Protein AF-A0A816A6S7-F1 (afdb_monomer_lite)

Organism: NCBI:txid392030

Structure (mmCIF, N/CA/C/O backbone):
data_AF-A0A816A6S7-F1
#
_entry.id   AF-A0A816A6S7-F1
#
loop_
_atom_site.group_PDB
_atom_site.id
_atom_site.type_symbol
_atom_site.label_atom_id
_atom_site.label_alt_id
_atom_site.label_comp_id
_atom_site.label_asym_id
_atom_site.label_entity_id
_atom_site.label_seq_id
_atom_site.pdbx_PDB_ins_code
_atom_site.Cartn_x
_atom_site.Cartn_y
_atom_site.Cartn_z
_atom_site.occupancy
_atom_site.B_iso_or_equiv
_atom_site.auth_seq_id
_atom_site.auth_comp_id
_atom_site.auth_asym_id
_atom_site.auth_atom_id
_atom_site.pdbx_PDB_model_num
ATOM 1 N N . MET A 1 1 ? -48.788 -23.441 -37.020 1.00 53.62 1 MET A N 1
ATOM 2 C CA . MET A 1 1 ? -48.328 -23.447 -35.613 1.00 53.62 1 MET A CA 1
ATOM 3 C C . MET A 1 1 ? -46.823 -23.227 -35.461 1.00 53.62 1 MET A C 1
ATOM 5 O O . MET A 1 1 ? -46.411 -22.909 -34.358 1.00 53.62 1 MET A O 1
ATOM 9 N N . SER A 1 2 ? -46.007 -23.372 -36.516 1.00 58.94 2 SER A N 1
ATOM 10 C CA . SER A 1 2 ? -44.547 -23.164 -36.444 1.00 58.94 2 SER A CA 1
ATOM 11 C C . SER A 1 2 ? -44.086 -21.755 -36.850 1.00 58.94 2 SER A C 1
ATOM 13 O O . SER A 1 2 ? -43.034 -21.327 -36.391 1.00 58.94 2 SER A O 1
ATOM 15 N N . ASP A 1 3 ? -44.869 -21.026 -37.655 1.00 56.06 3 ASP A N 1
ATOM 16 C CA . ASP A 1 3 ? -44.466 -19.708 -38.177 1.00 56.06 3 ASP A CA 1
ATOM 17 C C . ASP A 1 3 ? -44.838 -18.535 -37.248 1.00 56.06 3 ASP A C 1
ATOM 19 O O . ASP A 1 3 ? -44.045 -17.613 -37.097 1.00 56.06 3 ASP A O 1
ATOM 23 N N . GLU A 1 4 ? -45.981 -18.593 -36.549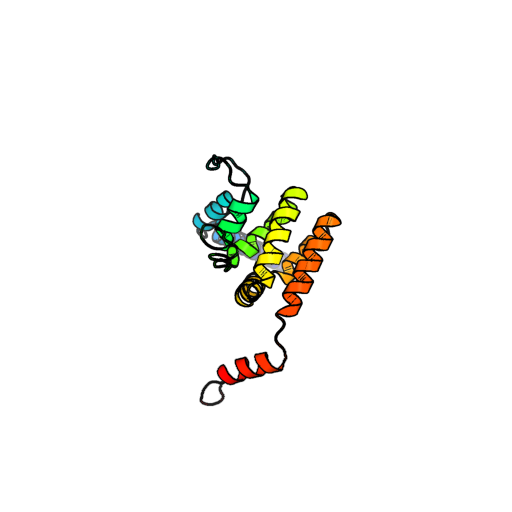 1.00 54.81 4 GLU A N 1
ATOM 24 C CA . GLU A 1 4 ? -46.378 -17.563 -35.561 1.00 54.81 4 GLU A CA 1
ATOM 25 C C . GLU A 1 4 ? -45.442 -17.530 -34.345 1.00 54.81 4 GLU A C 1
ATOM 27 O O . GLU A 1 4 ? -45.058 -16.460 -33.891 1.00 54.81 4 GLU A O 1
ATOM 32 N N . VAL A 1 5 ? -44.994 -18.699 -33.869 1.00 56.50 5 VAL A N 1
ATOM 33 C CA . VAL A 1 5 ? -44.051 -18.794 -32.739 1.00 56.50 5 VAL A CA 1
ATOM 34 C C . VAL A 1 5 ? -42.680 -18.224 -33.113 1.00 56.50 5 VAL A C 1
ATOM 36 O O . VAL A 1 5 ? -41.998 -17.656 -32.269 1.00 56.50 5 VAL A O 1
ATOM 39 N N . LYS A 1 6 ? -42.271 -18.349 -34.381 1.00 57.59 6 LYS A N 1
ATOM 40 C CA . LYS A 1 6 ? -40.993 -17.810 -34.856 1.00 57.59 6 LYS A CA 1
ATOM 41 C C . LYS A 1 6 ? -41.039 -16.286 -35.000 1.00 57.59 6 LYS A C 1
ATOM 43 O O . LYS A 1 6 ? -40.081 -15.624 -34.623 1.00 57.59 6 LYS A O 1
ATOM 48 N N . ALA A 1 7 ? -42.168 -15.744 -35.461 1.00 60.25 7 ALA A N 1
ATOM 49 C CA . ALA A 1 7 ? -42.384 -14.302 -35.548 1.00 60.25 7 ALA A CA 1
ATOM 50 C C . ALA A 1 7 ? -42.422 -13.623 -34.164 1.00 60.25 7 ALA A C 1
ATOM 52 O O . ALA A 1 7 ? -41.840 -12.553 -34.002 1.00 60.25 7 ALA A O 1
ATOM 53 N N . ASP A 1 8 ? -43.035 -14.262 -33.158 1.00 56.34 8 ASP A N 1
ATOM 54 C CA . ASP A 1 8 ? -43.042 -13.752 -31.777 1.00 56.34 8 ASP A CA 1
ATOM 55 C C . ASP A 1 8 ? -41.642 -13.768 -31.138 1.00 56.34 8 ASP A C 1
ATOM 57 O O . ASP A 1 8 ? -41.274 -12.834 -30.424 1.00 56.34 8 ASP A O 1
ATOM 61 N N . VAL A 1 9 ? -40.831 -14.798 -31.409 1.00 59.16 9 VAL A N 1
ATOM 62 C CA . VAL A 1 9 ? -39.454 -14.897 -30.888 1.00 59.16 9 VAL A CA 1
ATOM 63 C C . VAL A 1 9 ? -38.524 -13.877 -31.549 1.00 59.16 9 VAL A C 1
ATOM 65 O O . VAL A 1 9 ? -37.727 -13.248 -30.851 1.00 59.16 9 VAL A O 1
ATOM 68 N N . ASP A 1 10 ? -38.641 -13.666 -32.861 1.00 61.22 10 ASP A N 1
ATOM 69 C CA . ASP A 1 10 ? -37.845 -12.657 -33.572 1.00 61.22 10 ASP A CA 1
ATOM 70 C C . ASP A 1 10 ? -38.228 -11.238 -33.107 1.00 61.22 10 ASP A C 1
ATOM 72 O O . ASP A 1 10 ? -37.351 -10.441 -32.780 1.00 61.22 10 ASP A O 1
ATOM 76 N N . SER A 1 11 ? -39.526 -10.954 -32.921 1.00 64.25 11 SER A N 1
ATOM 77 C CA . SER A 1 11 ? -39.992 -9.664 -32.388 1.00 64.25 11 SER A CA 1
ATOM 78 C C . SER A 1 11 ? -39.514 -9.396 -30.956 1.00 64.25 11 SER A C 1
ATOM 80 O O . SER A 1 11 ? -39.189 -8.257 -30.621 1.00 64.25 11 SER A O 1
ATOM 82 N N . GLN A 1 12 ? -39.463 -10.417 -30.093 1.00 60.25 12 GLN A N 1
ATOM 83 C CA . GLN A 1 12 ? -38.928 -10.270 -28.734 1.00 60.25 12 GLN A CA 1
ATOM 84 C C . GLN A 1 12 ? -37.411 -10.063 -28.729 1.00 60.25 12 GLN A C 1
ATOM 86 O O . GLN A 1 12 ? -36.903 -9.290 -27.917 1.00 60.25 12 GLN A O 1
ATOM 91 N N . SER A 1 13 ? -36.694 -10.718 -29.641 1.00 57.31 13 SER A N 1
ATOM 92 C CA . SER A 1 13 ? -35.241 -10.579 -29.785 1.00 57.31 13 SER A CA 1
ATOM 93 C C . SER A 1 13 ? -34.859 -9.176 -30.264 1.00 57.31 13 SER A C 1
ATOM 95 O O . SER A 1 13 ? -33.919 -8.578 -29.740 1.00 57.31 13 SER A O 1
ATOM 97 N N . ASP A 1 14 ? -35.639 -8.611 -31.188 1.00 66.00 14 ASP A N 1
ATOM 98 C CA . ASP A 1 14 ? -35.461 -7.242 -31.672 1.00 66.00 14 ASP A CA 1
ATOM 99 C C . ASP A 1 14 ? -35.757 -6.198 -30.583 1.00 66.00 14 ASP A C 1
ATOM 101 O O . ASP A 1 14 ? -35.027 -5.214 -30.453 1.00 66.00 14 ASP A O 1
ATOM 105 N N . GLU A 1 15 ? -36.778 -6.419 -29.746 1.00 65.56 15 GLU A N 1
ATOM 106 C CA . GLU A 1 15 ? -37.055 -5.548 -28.596 1.00 65.56 15 GLU A CA 1
ATOM 107 C C . GLU A 1 15 ? -35.963 -5.607 -27.518 1.00 65.56 15 GLU A C 1
ATOM 109 O O . GLU A 1 15 ? -35.667 -4.585 -26.892 1.00 65.56 15 GLU A O 1
ATOM 114 N N . ILE A 1 16 ? -35.375 -6.782 -27.275 1.00 55.78 16 ILE A N 1
ATOM 115 C CA . ILE A 1 16 ? -34.275 -6.952 -26.314 1.00 55.78 16 ILE A CA 1
ATOM 116 C C . ILE A 1 16 ? -33.020 -6.245 -26.834 1.00 55.78 16 ILE A C 1
ATOM 118 O O . ILE A 1 16 ? -32.467 -5.411 -26.120 1.00 55.78 16 ILE A O 1
ATOM 122 N N . ASN A 1 17 ? -32.654 -6.461 -28.100 1.00 57.59 17 ASN A N 1
ATOM 123 C CA . ASN A 1 17 ? -31.507 -5.792 -28.719 1.00 57.59 17 ASN A CA 1
ATOM 124 C C . ASN A 1 17 ? -31.659 -4.262 -28.713 1.00 57.59 17 ASN A C 1
ATOM 126 O O . ASN A 1 17 ? -30.715 -3.549 -28.382 1.00 57.59 17 ASN A O 1
ATOM 130 N N . GLN A 1 18 ? -32.858 -3.738 -28.990 1.00 66.06 18 GLN A N 1
ATOM 131 C CA . GLN A 1 18 ? -33.110 -2.292 -28.926 1.00 66.06 18 GLN A CA 1
ATOM 132 C C . GLN A 1 18 ? -33.038 -1.730 -27.498 1.00 66.06 18 GLN A C 1
ATOM 134 O O . GLN A 1 18 ? -32.639 -0.578 -27.304 1.00 66.06 18 GLN A O 1
ATOM 139 N N . ARG A 1 19 ? -33.428 -2.507 -26.477 1.00 57.25 19 ARG A N 1
ATOM 140 C CA . ARG A 1 19 ? -33.264 -2.112 -25.067 1.00 57.25 19 ARG A CA 1
ATOM 141 C C . ARG A 1 19 ? -31.795 -2.128 -24.653 1.00 57.25 19 ARG A C 1
ATOM 143 O O . ARG A 1 19 ? -31.381 -1.206 -23.952 1.00 57.25 19 ARG A O 1
ATOM 150 N N . ASP A 1 20 ? -31.019 -3.102 -25.111 1.00 56.44 20 ASP A N 1
ATOM 151 C CA . ASP A 1 20 ? -29.591 -3.212 -24.806 1.00 56.44 20 ASP A CA 1
ATOM 152 C C . ASP A 1 20 ? -28.782 -2.093 -25.475 1.00 56.44 20 ASP A C 1
ATOM 154 O O . ASP A 1 20 ? -28.008 -1.413 -24.802 1.00 56.44 20 ASP A O 1
ATOM 158 N N . GLU A 1 21 ? -29.051 -1.783 -26.746 1.00 65.19 21 GLU A N 1
ATOM 159 C CA . GLU A 1 21 ? -28.423 -0.649 -27.442 1.00 65.19 21 GLU A CA 1
ATOM 160 C C . GLU A 1 21 ? -28.746 0.691 -26.770 1.00 65.19 21 GLU A C 1
ATOM 162 O O . GLU A 1 21 ? -27.872 1.541 -26.592 1.00 65.19 21 GLU A O 1
ATOM 167 N N . LYS A 1 22 ? -29.995 0.877 -26.328 1.00 62.81 22 LYS A N 1
ATOM 168 C CA . LYS A 1 22 ? -30.408 2.091 -25.614 1.00 62.81 22 LYS A CA 1
ATOM 169 C C . LYS A 1 22 ? -29.774 2.193 -24.222 1.00 62.81 22 LYS A C 1
ATOM 171 O O . LYS A 1 22 ? -29.509 3.299 -23.754 1.00 62.81 22 LYS A O 1
ATOM 176 N N . SER A 1 23 ? -29.522 1.061 -23.566 1.00 48.03 23 SER A N 1
ATOM 177 C CA . SER A 1 23 ? -28.834 0.985 -22.270 1.00 48.03 23 SER A CA 1
ATOM 178 C C . SER A 1 23 ? -27.347 1.321 -22.413 1.00 48.03 23 SER A C 1
ATOM 180 O O . SER A 1 23 ? -26.827 2.135 -21.653 1.00 48.03 23 SER A O 1
ATOM 182 N N . GLU A 1 24 ? -26.691 0.783 -23.442 1.00 49.06 24 GLU A N 1
ATOM 183 C CA . GLU A 1 24 ? -25.319 1.118 -23.848 1.00 49.06 24 GLU A CA 1
ATOM 184 C C . GLU A 1 24 ? -25.169 2.608 -24.190 1.00 49.06 24 GLU A C 1
ATOM 186 O O . GLU A 1 24 ? -24.223 3.268 -23.756 1.00 49.06 24 GLU A O 1
ATOM 191 N N . GLU A 1 25 ? -26.124 3.178 -24.929 1.00 56.47 25 GLU A N 1
ATOM 192 C CA . GLU A 1 25 ? -26.106 4.596 -25.292 1.00 56.47 25 GLU A CA 1
ATOM 193 C C . GLU A 1 25 ? -26.310 5.509 -24.069 1.00 56.47 25 GLU A C 1
ATOM 195 O O . GLU A 1 25 ? -25.697 6.573 -23.984 1.00 56.47 25 GLU A O 1
ATOM 200 N N . LEU A 1 26 ? -27.127 5.090 -23.094 1.00 49.75 26 LEU A N 1
ATOM 201 C CA . LEU A 1 26 ? -27.291 5.792 -21.817 1.00 49.75 26 LEU A CA 1
ATOM 202 C C . LEU A 1 26 ? -26.018 5.734 -20.963 1.00 49.75 26 LEU A C 1
ATOM 204 O O . LEU A 1 26 ? -25.665 6.749 -20.368 1.00 49.75 26 LEU A O 1
ATOM 208 N N . ILE A 1 27 ? -25.299 4.605 -20.952 1.00 51.75 27 ILE A N 1
ATOM 209 C CA . ILE A 1 27 ? -24.001 4.467 -20.270 1.00 51.75 27 ILE A CA 1
ATOM 210 C C . ILE A 1 27 ? -22.948 5.376 -20.919 1.00 51.75 27 ILE A C 1
ATOM 212 O O . ILE A 1 27 ? -22.210 6.052 -20.209 1.00 51.75 27 ILE A O 1
ATOM 216 N N . ARG A 1 28 ? -22.922 5.475 -22.257 1.00 52.25 28 ARG A N 1
ATOM 217 C CA . ARG A 1 28 ? -22.016 6.387 -22.990 1.00 52.25 28 ARG A CA 1
ATOM 218 C C . ARG A 1 28 ? -22.353 7.869 -22.815 1.00 52.25 28 ARG A C 1
ATOM 220 O O . ARG A 1 28 ? -21.495 8.713 -23.045 1.00 52.25 28 ARG A O 1
ATOM 227 N N . LYS A 1 29 ? -23.600 8.187 -22.456 1.00 50.50 29 LYS A N 1
ATOM 228 C CA . LYS A 1 29 ? -24.082 9.555 -22.196 1.00 50.50 29 LYS A CA 1
ATOM 229 C C . LYS A 1 29 ? -24.023 9.949 -20.724 1.00 50.50 29 LYS A C 1
ATOM 231 O O . LYS A 1 29 ? -24.342 11.097 -20.410 1.00 50.50 29 LYS A O 1
ATOM 236 N N . LEU A 1 30 ? -23.634 9.039 -19.827 1.00 40.34 30 LEU A N 1
ATOM 237 C CA . LEU A 1 30 ? -23.255 9.444 -18.481 1.00 40.34 30 LEU A CA 1
ATOM 238 C C . LEU A 1 30 ? -22.058 10.391 -18.618 1.00 40.34 30 LEU A C 1
ATOM 240 O O . LEU A 1 30 ? -21.125 10.060 -19.351 1.00 40.34 30 LEU A O 1
ATOM 244 N N . PRO A 1 31 ? -22.076 11.566 -17.966 1.00 40.44 31 PRO A N 1
ATOM 245 C CA . PRO A 1 31 ? -20.887 12.390 -17.894 1.00 40.44 31 PRO A CA 1
ATOM 246 C C . PRO A 1 31 ? -19.811 11.542 -17.219 1.00 40.44 31 PRO A C 1
ATOM 248 O O . PRO A 1 31 ? -19.884 11.261 -16.022 1.00 40.44 31 PRO A O 1
ATOM 251 N N . VAL A 1 32 ? -18.846 11.075 -18.010 1.00 47.41 32 VAL A N 1
ATOM 252 C CA . VAL A 1 32 ? -17.564 10.638 -17.477 1.00 47.41 32 VAL A CA 1
ATOM 253 C C . VAL A 1 32 ? -17.042 11.879 -16.771 1.00 47.41 32 VAL A C 1
ATOM 255 O O . VAL A 1 32 ? -16.886 12.919 -17.404 1.00 47.41 32 VAL A O 1
ATOM 258 N N . ASN A 1 33 ? -16.927 11.829 -15.444 1.00 43.31 33 ASN A N 1
ATOM 259 C CA . ASN A 1 33 ? -16.350 12.939 -14.701 1.00 43.31 33 ASN A CA 1
ATOM 260 C C . ASN A 1 33 ? -14.944 13.155 -15.266 1.00 43.31 33 ASN A C 1
ATOM 262 O O . ASN A 1 33 ? -14.049 12.359 -14.985 1.00 43.31 33 ASN A O 1
ATOM 266 N N . ASP A 1 34 ? -14.754 14.230 -16.031 1.00 43.47 34 ASP A N 1
ATOM 267 C CA . ASP A 1 34 ? -13.456 14.657 -16.570 1.00 43.47 34 ASP A CA 1
ATOM 268 C C . ASP A 1 34 ? -12.394 14.832 -15.453 1.00 43.47 34 ASP A C 1
ATOM 270 O O . ASP A 1 34 ? -11.190 14.884 -15.712 1.00 43.47 34 ASP A O 1
ATOM 274 N N . ASP A 1 35 ? -1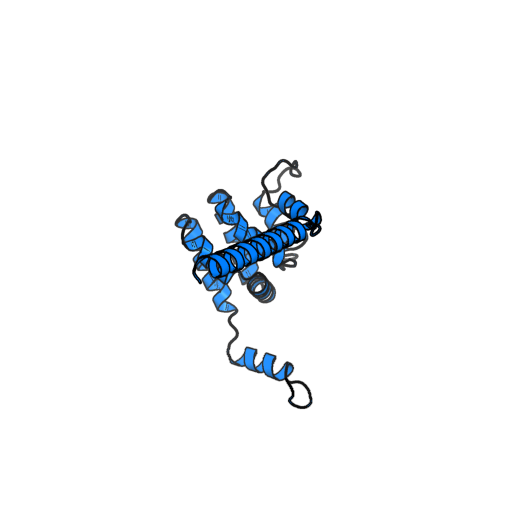2.827 14.870 -14.187 1.00 47.50 35 ASP A N 1
ATOM 275 C CA . ASP A 1 35 ? -11.981 14.863 -12.994 1.00 47.50 35 ASP A CA 1
ATOM 276 C C . ASP A 1 35 ? -11.306 13.499 -12.712 1.00 47.50 35 ASP A C 1
ATOM 278 O O . ASP A 1 35 ? -10.166 13.476 -12.246 1.00 47.50 35 ASP A O 1
ATOM 282 N N . GLU A 1 36 ? -11.940 12.356 -13.015 1.00 45.72 36 GLU A N 1
ATOM 283 C CA . GLU A 1 36 ? -11.333 11.032 -12.766 1.00 45.72 36 GLU A CA 1
ATOM 284 C C . GLU A 1 36 ? -10.238 10.686 -13.793 1.00 45.72 36 GLU A C 1
ATOM 286 O O . GLU A 1 36 ? -9.240 10.051 -13.439 1.00 45.72 36 GLU A O 1
ATOM 291 N N . GLU A 1 37 ? -10.367 11.144 -15.045 1.00 41.88 37 GLU A N 1
ATOM 292 C CA . GLU A 1 37 ? -9.321 10.994 -16.071 1.00 41.88 37 GLU A CA 1
ATOM 293 C C . GLU A 1 37 ? -8.142 11.965 -15.874 1.00 41.88 37 GLU A C 1
ATOM 295 O O . GLU A 1 37 ? -6.998 11.609 -16.165 1.00 41.88 37 GLU A O 1
ATOM 300 N N . ASN A 1 38 ? -8.360 13.151 -15.295 1.00 41.31 38 ASN A N 1
ATOM 301 C CA . ASN A 1 38 ? -7.271 14.088 -14.990 1.00 41.31 38 ASN A CA 1
ATOM 302 C C . ASN A 1 38 ? -6.376 13.624 -13.825 1.00 41.31 38 ASN A C 1
ATOM 304 O O . ASN A 1 38 ? -5.164 13.856 -13.834 1.00 41.31 38 ASN A O 1
ATOM 308 N N . GLU A 1 39 ? -6.925 12.929 -12.821 1.00 44.47 39 GLU A N 1
ATOM 309 C CA . GLU A 1 39 ? -6.112 12.326 -11.749 1.00 44.47 39 GLU A CA 1
ATOM 310 C C . GLU A 1 39 ? -5.259 11.143 -12.251 1.00 44.47 39 GLU A C 1
ATOM 312 O O . GLU A 1 39 ? -4.171 10.883 -11.731 1.00 44.47 39 GLU A O 1
ATOM 317 N N . LEU A 1 40 ? -5.717 10.467 -13.308 1.00 45.78 40 LEU A N 1
ATOM 318 C CA . LEU A 1 40 ? -5.002 9.424 -14.052 1.00 45.78 40 LEU A CA 1
ATOM 319 C C . LEU A 1 40 ? -3.734 9.963 -14.746 1.00 45.78 40 LEU A C 1
ATOM 321 O O . LEU A 1 40 ? -2.731 9.252 -14.844 1.00 45.78 40 LEU A O 1
ATOM 325 N N . GLU A 1 41 ? -3.746 11.225 -15.175 1.00 49.34 41 GLU A N 1
ATOM 326 C CA . GLU A 1 41 ? -2.612 11.894 -15.825 1.00 49.34 41 GLU A CA 1
ATOM 327 C C . GLU A 1 41 ? -1.494 12.284 -14.836 1.00 49.34 41 GLU A C 1
ATOM 329 O O . GLU A 1 41 ? -0.324 12.376 -15.199 1.00 49.34 41 GLU A O 1
ATOM 334 N N . LEU A 1 42 ? -1.827 12.452 -13.551 1.00 51.03 42 LEU A N 1
ATOM 335 C CA . LEU A 1 42 ? -0.876 12.829 -12.494 1.00 51.03 42 LEU A CA 1
ATOM 336 C C . LEU A 1 42 ? -0.041 11.656 -11.947 1.00 51.03 42 LEU A C 1
ATOM 338 O O . LEU A 1 42 ? 0.927 11.893 -11.225 1.00 51.03 42 LEU A O 1
ATOM 342 N N . LEU A 1 43 ? -0.414 10.414 -12.271 1.00 52.81 43 LEU A N 1
ATOM 343 C CA . LEU A 1 43 ? 0.289 9.181 -11.881 1.00 52.81 43 LEU A CA 1
ATOM 344 C C . LEU A 1 43 ? 0.800 8.383 -13.094 1.00 52.81 43 LEU A C 1
ATOM 346 O O . LEU A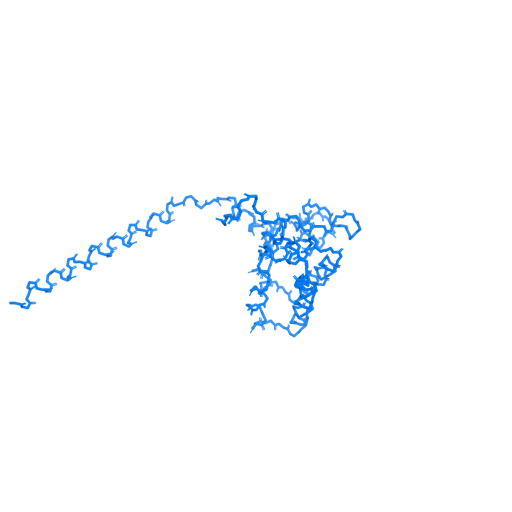 1 43 ? 1.246 7.247 -12.941 1.00 52.81 43 LEU A O 1
ATOM 350 N N . THR A 1 44 ? 0.704 8.948 -14.301 1.00 46.28 44 THR A N 1
ATOM 351 C CA . THR A 1 44 ? 1.229 8.351 -15.535 1.00 46.28 44 THR A CA 1
ATOM 352 C C . THR A 1 44 ? 2.472 9.105 -16.029 1.00 46.28 44 THR A C 1
ATOM 354 O O . THR A 1 44 ? 2.700 10.251 -15.641 1.00 46.28 44 THR A O 1
ATOM 357 N N . PRO A 1 45 ? 3.349 8.475 -16.833 1.00 42.84 45 PRO A N 1
ATOM 358 C CA . PRO A 1 45 ? 4.713 8.961 -17.081 1.00 42.84 45 PRO A CA 1
ATOM 359 C C . PRO A 1 45 ? 4.819 10.107 -18.100 1.00 42.84 45 PRO A C 1
ATOM 361 O O . PRO A 1 45 ? 5.910 10.375 -18.602 1.00 42.84 45 PRO A O 1
ATOM 364 N N . ASN A 1 46 ? 3.718 10.763 -18.468 1.00 37.00 46 ASN A N 1
ATOM 365 C CA . ASN A 1 46 ? 3.733 11.695 -19.590 1.00 37.00 46 ASN A CA 1
ATOM 366 C C . ASN A 1 46 ? 3.919 13.143 -19.125 1.00 37.00 46 ASN A C 1
ATOM 368 O O . ASN A 1 46 ? 2.975 13.892 -18.906 1.00 37.00 46 ASN A O 1
ATOM 372 N N . GLY A 1 47 ? 5.190 13.541 -19.060 1.00 48.81 47 GLY A N 1
ATOM 373 C CA . GLY A 1 47 ? 5.609 14.829 -19.616 1.00 48.81 47 GLY A CA 1
ATOM 374 C C . GLY A 1 47 ? 5.289 16.100 -18.828 1.00 48.81 47 GLY A C 1
ATOM 375 O O . GLY A 1 47 ? 5.092 17.139 -19.452 1.00 48.81 47 GLY A O 1
ATOM 376 N N . ARG A 1 48 ? 5.294 16.076 -17.491 1.00 43.38 48 ARG A N 1
ATOM 377 C CA . ARG A 1 48 ? 5.432 17.317 -16.707 1.00 43.38 48 ARG A CA 1
ATOM 378 C C . ARG A 1 48 ? 6.846 17.399 -16.154 1.00 43.38 48 ARG A C 1
ATOM 380 O O . ARG A 1 48 ? 7.278 16.509 -15.430 1.00 43.38 48 ARG A O 1
ATOM 387 N N . GLU A 1 49 ? 7.563 18.447 -16.551 1.00 45.12 49 GLU A N 1
ATOM 388 C CA . GLU A 1 49 ? 8.890 18.780 -16.038 1.00 45.12 49 GLU A CA 1
ATOM 389 C C . GLU A 1 49 ? 8.869 18.725 -14.507 1.00 45.12 49 GLU A C 1
ATOM 391 O O . GLU A 1 49 ? 8.155 19.476 -13.840 1.00 45.12 49 GLU A O 1
ATOM 396 N N . THR A 1 50 ? 9.617 17.778 -13.947 1.00 44.97 50 THR A N 1
ATOM 397 C CA . THR A 1 50 ? 9.821 17.671 -12.507 1.00 44.97 50 THR A CA 1
ATOM 398 C C . THR A 1 50 ? 10.561 18.918 -12.025 1.00 44.97 50 THR A C 1
ATOM 400 O O . THR A 1 50 ? 11.560 19.292 -12.654 1.00 44.97 50 THR A O 1
ATOM 403 N N . PRO A 1 51 ? 10.171 19.536 -10.896 1.00 49.38 51 PRO A N 1
ATOM 404 C CA . PRO A 1 51 ? 11.063 20.435 -10.181 1.00 49.38 51 PRO A CA 1
ATOM 405 C C . PRO A 1 51 ? 12.389 19.701 -9.953 1.00 49.38 51 PRO A C 1
ATOM 407 O O . PRO A 1 51 ? 12.407 18.564 -9.486 1.00 49.38 51 PRO A O 1
ATOM 410 N N . SER A 1 52 ? 13.482 20.322 -10.386 1.00 48.28 52 SER A N 1
ATOM 411 C CA . SER A 1 52 ? 14.849 19.799 -10.338 1.00 48.28 52 SER A CA 1
ATOM 412 C C . SER A 1 52 ? 15.129 18.979 -9.060 1.00 48.28 52 SER A C 1
ATOM 414 O O . SER A 1 52 ? 15.261 19.570 -7.993 1.00 48.28 52 SER A O 1
ATOM 416 N N . ALA A 1 53 ? 15.295 17.654 -9.214 1.00 56.88 53 ALA A N 1
ATOM 417 C CA . ALA A 1 53 ? 15.787 16.648 -8.249 1.00 56.88 53 ALA A CA 1
ATOM 418 C C . ALA A 1 53 ? 14.786 15.748 -7.483 1.00 56.88 53 ALA A C 1
ATOM 420 O O . ALA A 1 53 ? 15.250 14.887 -6.739 1.00 56.88 53 ALA A O 1
ATOM 421 N N . THR A 1 54 ? 13.467 15.853 -7.671 1.00 62.25 54 THR A N 1
ATOM 422 C CA . THR A 1 54 ? 12.507 14.940 -7.003 1.00 62.25 54 THR A CA 1
ATOM 423 C C . THR A 1 54 ? 12.317 13.636 -7.793 1.00 62.25 54 THR A C 1
ATOM 425 O O . THR A 1 54 ? 12.027 13.688 -8.991 1.00 62.25 54 THR A O 1
ATOM 428 N N . SER A 1 55 ? 12.481 12.469 -7.149 1.00 80.88 55 SER A N 1
ATOM 429 C CA . SER A 1 55 ? 12.292 11.160 -7.798 1.00 80.88 55 SER A CA 1
ATOM 430 C C . SER A 1 55 ? 10.818 10.937 -8.167 1.00 80.88 55 SER A C 1
ATOM 432 O O . SER A 1 55 ? 9.911 11.488 -7.545 1.00 80.88 55 SER A O 1
ATOM 434 N N . TYR A 1 56 ? 10.536 10.108 -9.175 1.00 82.44 56 TYR A N 1
ATOM 435 C CA . TYR A 1 56 ? 9.149 9.784 -9.544 1.00 82.44 56 TYR A CA 1
ATOM 436 C C . TYR A 1 56 ? 8.416 9.028 -8.421 1.00 82.44 56 TYR A C 1
ATOM 438 O O . TYR A 1 56 ? 7.213 9.208 -8.225 1.00 82.44 56 TYR A O 1
ATOM 446 N N . SER A 1 57 ? 9.155 8.229 -7.646 1.00 86.06 57 SER A N 1
ATOM 447 C CA . SER A 1 57 ? 8.671 7.601 -6.416 1.00 86.06 57 SER A CA 1
ATOM 448 C C . SER A 1 57 ? 8.190 8.654 -5.412 1.00 86.06 57 SER A C 1
ATOM 450 O O . SER A 1 57 ? 7.066 8.551 -4.923 1.00 86.06 57 SER A O 1
ATOM 452 N N . ASP A 1 58 ? 8.973 9.709 -5.175 1.00 86.56 58 ASP A N 1
ATOM 453 C CA . ASP A 1 58 ? 8.628 10.794 -4.252 1.00 86.56 58 ASP A CA 1
ATOM 454 C C . ASP A 1 58 ? 7.314 11.461 -4.653 1.00 86.56 58 ASP A C 1
ATOM 456 O O . ASP A 1 58 ? 6.440 11.639 -3.810 1.00 86.56 58 ASP A O 1
ATOM 460 N N . ILE A 1 59 ? 7.123 11.752 -5.945 1.00 87.25 59 ILE A N 1
ATOM 461 C CA . ILE A 1 59 ? 5.883 12.357 -6.459 1.00 87.25 59 ILE A CA 1
ATOM 462 C C . ILE A 1 59 ? 4.669 11.492 -6.100 1.00 87.25 59 ILE A C 1
ATOM 464 O O . ILE A 1 59 ? 3.658 12.006 -5.611 1.00 87.25 59 ILE A O 1
ATOM 468 N N . ILE A 1 60 ? 4.771 10.178 -6.312 1.00 89.69 60 ILE A N 1
ATOM 469 C CA . ILE A 1 60 ? 3.709 9.226 -5.975 1.00 89.69 60 ILE A CA 1
ATOM 470 C C . ILE A 1 60 ? 3.441 9.247 -4.469 1.00 89.69 60 ILE A C 1
ATOM 472 O O . ILE A 1 60 ? 2.287 9.374 -4.058 1.00 89.69 60 ILE A O 1
ATOM 476 N N . ILE A 1 61 ? 4.484 9.175 -3.639 1.00 91.31 61 ILE A N 1
ATOM 477 C CA . ILE A 1 61 ? 4.323 9.162 -2.181 1.00 91.31 61 ILE A CA 1
ATOM 478 C C . ILE A 1 61 ? 3.736 10.489 -1.676 1.00 91.31 61 ILE A C 1
ATOM 480 O O . ILE A 1 61 ? 2.817 10.473 -0.857 1.00 91.31 61 ILE A O 1
ATOM 484 N N . HIS A 1 62 ? 4.173 11.632 -2.209 1.00 91.38 62 HIS A N 1
ATOM 485 C CA . HIS A 1 62 ? 3.640 12.956 -1.863 1.00 91.38 62 HIS A CA 1
ATOM 486 C C . HIS A 1 62 ? 2.137 13.055 -2.171 1.00 91.38 62 HIS A C 1
ATOM 488 O O . HIS A 1 62 ? 1.358 13.648 -1.420 1.00 91.38 62 HIS A O 1
ATOM 494 N N . LYS A 1 63 ? 1.685 12.406 -3.251 1.00 90.44 63 LYS A N 1
ATOM 495 C CA . LYS A 1 63 ? 0.259 12.312 -3.597 1.00 90.44 63 LYS A CA 1
ATOM 496 C C . LYS A 1 63 ? -0.546 11.402 -2.670 1.00 90.44 63 LYS A C 1
ATOM 498 O O . LYS A 1 63 ? -1.752 11.623 -2.545 1.00 90.44 63 LYS A O 1
ATOM 503 N N . LEU A 1 64 ? 0.067 10.406 -2.030 1.00 92.00 64 LEU A N 1
ATOM 504 C CA . LEU A 1 64 ? -0.613 9.555 -1.043 1.00 92.00 64 LEU A CA 1
ATOM 505 C C . LEU A 1 64 ? -0.876 10.300 0.272 1.00 92.00 64 LEU 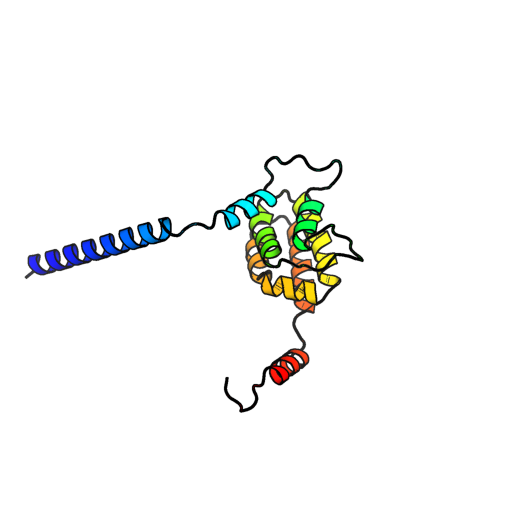A C 1
ATOM 507 O O . LEU A 1 64 ? -1.929 10.105 0.883 1.00 92.00 64 LEU A O 1
ATOM 511 N N . VAL A 1 65 ? 0.066 11.154 0.686 1.00 93.38 65 VAL A N 1
ATOM 512 C CA . VAL A 1 65 ? 0.014 11.894 1.961 1.00 93.38 65 VAL A CA 1
ATOM 513 C C . VAL A 1 65 ? -0.535 13.321 1.837 1.00 93.38 65 VAL A C 1
ATOM 515 O O . VAL A 1 65 ? -0.618 14.033 2.831 1.00 93.38 65 VAL A O 1
ATOM 518 N N . GLU A 1 66 ? -0.917 13.740 0.626 1.00 90.62 66 GLU A N 1
ATOM 519 C CA . GLU A 1 66 ? -1.378 15.103 0.306 1.00 90.62 66 GLU A CA 1
ATOM 520 C C . GLU A 1 66 ? -0.403 16.216 0.728 1.00 90.62 66 GLU A C 1
ATOM 522 O O . GLU A 1 66 ? -0.779 17.215 1.338 1.00 90.62 66 GLU A O 1
ATOM 527 N N . GLY A 1 67 ? 0.868 16.066 0.369 1.00 89.50 67 GLY A N 1
ATOM 528 C CA . GLY A 1 67 ? 1.901 17.068 0.625 1.00 89.50 67 GLY A CA 1
ATOM 529 C C . GLY A 1 67 ? 3.292 16.468 0.518 1.00 89.50 67 GLY A C 1
ATOM 530 O O . GLY A 1 67 ? 3.440 15.322 0.104 1.00 89.50 67 GLY A O 1
ATOM 531 N N . ASP A 1 68 ? 4.310 17.220 0.923 1.00 90.06 68 ASP A N 1
ATOM 532 C CA . ASP A 1 68 ? 5.678 16.706 0.931 1.00 90.06 68 ASP A CA 1
ATOM 533 C C . ASP A 1 68 ? 5.784 15.565 1.937 1.00 90.06 68 ASP A C 1
ATOM 535 O O . ASP A 1 68 ? 5.453 15.728 3.115 1.00 90.06 68 ASP A O 1
ATOM 539 N N . PHE A 1 69 ? 6.205 14.398 1.461 1.00 91.75 69 PHE A N 1
ATOM 540 C CA . PHE A 1 69 ? 6.413 13.249 2.323 1.00 91.75 69 PHE A CA 1
ATOM 541 C C . PHE A 1 69 ? 7.601 13.498 3.244 1.00 91.75 69 PHE A C 1
ATOM 543 O O . PHE A 1 69 ? 8.714 13.775 2.804 1.00 91.75 69 PHE A O 1
ATOM 550 N N . ASP A 1 70 ? 7.360 13.339 4.535 1.00 93.06 70 ASP A N 1
ATOM 551 C CA . ASP A 1 70 ? 8.390 13.356 5.560 1.00 93.06 70 ASP A CA 1
ATOM 552 C C . ASP A 1 70 ? 8.041 12.228 6.518 1.00 93.06 70 ASP A C 1
ATOM 554 O O . ASP A 1 70 ? 6.937 12.188 7.073 1.00 93.06 70 ASP A O 1
ATOM 558 N N . LEU A 1 71 ? 8.976 11.297 6.692 1.00 89.38 71 LEU A N 1
ATOM 559 C CA . LEU A 1 71 ? 8.722 10.095 7.467 1.00 89.38 71 LEU A CA 1
ATOM 560 C C . LEU A 1 71 ? 8.274 10.444 8.893 1.00 89.38 71 LEU A C 1
ATOM 562 O O . LEU A 1 71 ? 7.500 9.686 9.462 1.00 89.38 71 LEU A O 1
ATOM 566 N N . ASP A 1 72 ? 8.711 11.562 9.474 1.00 89.50 72 ASP A N 1
ATOM 567 C CA . ASP A 1 72 ? 8.399 11.973 10.845 1.00 89.50 72 ASP A CA 1
ATOM 568 C C . ASP A 1 72 ? 7.239 12.968 10.949 1.00 89.50 72 ASP A C 1
ATOM 570 O O . ASP A 1 72 ? 6.544 12.981 11.967 1.00 89.50 72 ASP A O 1
ATOM 574 N N . LYS A 1 73 ? 7.002 13.776 9.912 1.00 92.19 73 LYS A N 1
ATOM 575 C CA . LYS A 1 73 ? 6.001 14.857 9.949 1.00 92.19 73 LYS A CA 1
ATOM 576 C C . LYS A 1 73 ? 4.762 14.590 9.107 1.00 92.19 73 LYS A C 1
ATOM 578 O O . LYS A 1 73 ? 3.665 14.917 9.549 1.00 92.19 73 LYS A O 1
ATOM 583 N N . ASN A 1 74 ? 4.923 14.025 7.913 1.00 94.25 74 ASN A N 1
ATOM 584 C CA . ASN A 1 74 ? 3.845 13.866 6.943 1.00 94.25 74 ASN A CA 1
ATOM 585 C C . ASN A 1 74 ? 3.923 12.501 6.252 1.00 94.25 74 ASN A C 1
ATOM 587 O O . ASN A 1 74 ? 4.387 12.365 5.122 1.00 94.25 74 ASN A O 1
ATOM 591 N N . TYR A 1 75 ? 3.479 11.481 6.981 1.00 95.44 75 TYR A N 1
ATOM 592 C CA . TYR A 1 75 ? 3.500 10.081 6.559 1.00 95.44 75 TYR A CA 1
ATOM 593 C C . TYR A 1 75 ? 2.110 9.436 6.599 1.00 95.44 75 TYR A C 1
ATOM 595 O O . TYR A 1 75 ? 1.998 8.228 6.407 1.00 95.44 75 TYR A O 1
ATOM 603 N N . ILE A 1 76 ? 1.052 10.193 6.909 1.00 96.88 76 ILE A N 1
ATOM 604 C CA . ILE A 1 76 ? -0.305 9.647 6.986 1.00 96.88 76 ILE A CA 1
ATOM 605 C C . ILE A 1 76 ? -0.905 9.587 5.585 1.00 96.88 76 ILE A C 1
ATOM 607 O O . ILE A 1 76 ? -0.938 10.596 4.890 1.00 96.88 76 ILE A O 1
ATOM 611 N N . ILE A 1 77 ? -1.396 8.419 5.177 1.00 95.31 77 ILE A N 1
ATOM 612 C CA . ILE A 1 77 ? -2.095 8.243 3.902 1.00 95.31 77 ILE A CA 1
ATOM 613 C C . ILE A 1 77 ? -3.459 8.929 4.015 1.00 95.31 77 ILE A C 1
ATOM 615 O O . ILE A 1 77 ? -4.349 8.441 4.708 1.00 95.31 77 ILE A O 1
ATOM 619 N N . GLN A 1 78 ? -3.615 10.057 3.327 1.00 92.88 78 GLN A N 1
ATOM 620 C CA . GLN A 1 78 ? -4.845 10.857 3.340 1.00 92.88 78 GLN A CA 1
ATOM 621 C C . GLN A 1 78 ? -5.822 10.421 2.243 1.00 92.88 78 GLN A C 1
ATOM 623 O O . GLN A 1 78 ? -7.036 10.552 2.392 1.00 92.88 78 GLN A O 1
ATOM 628 N N . LYS A 1 79 ? -5.302 9.870 1.135 1.00 88.69 79 LYS A N 1
ATOM 629 C CA . LYS A 1 79 ? -6.098 9.440 -0.022 1.00 88.69 79 LYS A CA 1
ATOM 630 C C . LYS A 1 79 ? -5.984 7.933 -0.284 1.00 88.69 79 LYS A C 1
ATOM 632 O O . LYS A 1 79 ? -5.200 7.520 -1.142 1.00 88.69 79 LYS A O 1
ATOM 637 N N . PRO A 1 80 ? -6.830 7.099 0.356 1.00 89.38 80 PRO A N 1
ATOM 638 C CA . PRO A 1 80 ? -6.932 5.668 0.051 1.00 89.38 80 PRO A CA 1
ATOM 639 C C . PRO A 1 80 ? -7.205 5.374 -1.432 1.00 89.38 80 PRO A C 1
ATOM 641 O O . PRO A 1 80 ? -6.673 4.417 -1.986 1.00 89.38 80 PRO A O 1
ATOM 644 N N . LYS A 1 81 ? -7.971 6.231 -2.123 1.00 89.12 81 LYS A N 1
ATOM 645 C CA . LYS A 1 81 ? -8.219 6.096 -3.571 1.00 89.12 81 LYS A CA 1
ATOM 646 C C . LYS A 1 81 ? -6.930 6.155 -4.400 1.00 89.12 81 LYS A C 1
ATOM 648 O O . LYS A 1 81 ? -6.763 5.352 -5.315 1.00 89.12 81 LYS A O 1
ATOM 653 N N . ASN A 1 82 ? -5.994 7.039 -4.044 1.00 90.31 82 ASN A N 1
ATOM 654 C CA . ASN A 1 82 ? -4.699 7.144 -4.723 1.00 90.31 82 ASN A CA 1
ATOM 655 C C . ASN A 1 82 ? -3.852 5.893 -4.484 1.00 90.31 82 ASN A C 1
ATOM 657 O O . ASN A 1 82 ? -3.188 5.413 -5.400 1.00 90.31 82 ASN A O 1
ATOM 661 N N . LEU A 1 83 ? -3.924 5.323 -3.279 1.00 93.31 83 LEU A N 1
ATOM 662 C CA . LEU A 1 83 ? -3.263 4.062 -2.960 1.00 93.31 83 LEU A CA 1
ATOM 663 C C . LEU A 1 83 ? -3.853 2.903 -3.777 1.00 93.31 83 LEU A C 1
ATOM 665 O O . LEU A 1 83 ? -3.120 2.148 -4.409 1.00 93.31 83 LEU A O 1
ATOM 669 N N . ALA A 1 84 ? -5.181 2.799 -3.838 1.00 89.75 84 ALA A N 1
ATOM 670 C CA . ALA A 1 84 ? -5.869 1.816 -4.670 1.00 89.75 84 ALA A CA 1
ATOM 671 C C . ALA A 1 84 ? -5.468 1.946 -6.150 1.00 89.75 84 ALA A C 1
ATOM 673 O O . ALA A 1 84 ? -5.284 0.940 -6.842 1.00 89.75 84 ALA A O 1
ATOM 674 N N . LYS A 1 85 ? -5.315 3.187 -6.628 1.00 90.00 85 LYS A N 1
ATOM 675 C CA . LYS A 1 85 ? -4.894 3.485 -7.995 1.00 90.00 85 LYS A CA 1
ATOM 676 C C . LYS A 1 85 ? -3.448 3.082 -8.256 1.00 90.00 85 LYS A C 1
ATOM 678 O O . LYS A 1 85 ? -3.209 2.446 -9.278 1.00 90.00 85 LYS A O 1
ATOM 683 N N . LEU A 1 86 ? -2.528 3.399 -7.341 1.00 92.19 86 LEU A N 1
ATOM 684 C CA . LEU A 1 86 ? -1.115 3.021 -7.415 1.00 92.19 86 LEU A CA 1
ATOM 685 C C . LEU A 1 86 ? -0.960 1.519 -7.680 1.00 92.19 86 LEU A C 1
ATOM 687 O O . LEU A 1 86 ? -0.307 1.133 -8.643 1.00 92.19 86 LEU A O 1
ATOM 691 N N . PHE A 1 87 ? -1.633 0.676 -6.895 1.00 91.06 87 PHE A N 1
ATOM 692 C CA . PHE A 1 87 ? -1.576 -0.778 -7.081 1.00 91.06 87 PHE A CA 1
ATOM 693 C C . PHE A 1 87 ? -2.163 -1.235 -8.424 1.00 91.06 87 PHE A C 1
ATOM 695 O O . PHE A 1 87 ? -1.659 -2.178 -9.023 1.00 91.06 87 PHE A O 1
ATOM 702 N N . SER A 1 88 ? -3.173 -0.540 -8.954 1.00 89.50 88 SER A N 1
ATOM 703 C CA . SER A 1 88 ? -3.757 -0.857 -10.267 1.00 89.50 88 SER A CA 1
ATOM 704 C C . SER A 1 88 ? -2.887 -0.469 -11.468 1.00 89.50 88 SER A C 1
ATOM 706 O O . SER A 1 88 ? -3.189 -0.887 -12.584 1.00 89.50 88 SER A O 1
ATOM 708 N N . ILE A 1 89 ? -1.845 0.343 -11.277 1.00 86.81 89 ILE A N 1
ATOM 709 C CA . ILE A 1 89 ? -0.886 0.704 -12.335 1.00 86.81 89 ILE A CA 1
ATOM 710 C C . ILE A 1 89 ? 0.527 0.187 -12.050 1.00 86.81 89 ILE A C 1
ATOM 712 O O . ILE A 1 89 ? 1.431 0.430 -12.846 1.00 86.81 89 ILE A O 1
ATOM 716 N N . LEU A 1 90 ? 0.724 -0.517 -10.933 1.00 87.75 90 LEU A N 1
ATOM 717 C CA . LEU A 1 90 ? 2.036 -0.943 -10.457 1.00 87.75 90 LEU A CA 1
ATOM 718 C C . LEU A 1 90 ? 2.746 -1.838 -11.480 1.00 87.75 90 LEU A C 1
ATOM 720 O O . LEU A 1 90 ? 3.905 -1.597 -11.794 1.00 87.75 90 LEU A O 1
ATOM 724 N N . ASN A 1 91 ? 2.018 -2.777 -12.091 1.00 84.44 91 ASN A N 1
ATOM 725 C CA . ASN A 1 91 ? 2.528 -3.669 -13.140 1.00 84.44 91 ASN A CA 1
ATOM 726 C C . ASN A 1 91 ? 2.944 -2.954 -14.441 1.00 84.44 91 ASN A C 1
ATOM 728 O O . ASN A 1 91 ? 3.614 -3.548 -15.279 1.00 84.44 91 ASN A O 1
ATOM 732 N N . LYS A 1 92 ? 2.573 -1.679 -14.627 1.00 85.81 92 LYS A N 1
ATOM 733 C CA . LYS A 1 92 ? 2.999 -0.860 -15.775 1.00 85.81 92 LYS A CA 1
ATOM 734 C C . LYS A 1 92 ? 4.332 -0.147 -15.529 1.00 85.81 92 LYS A C 1
ATOM 736 O O . LYS A 1 92 ? 4.870 0.465 -16.449 1.00 85.81 92 LYS A O 1
ATOM 741 N N . MET A 1 93 ? 4.840 -0.169 -14.297 1.00 86.00 93 MET A N 1
ATOM 742 C CA . MET A 1 93 ? 6.097 0.472 -13.909 1.00 86.00 93 MET A CA 1
ATOM 743 C C . MET A 1 93 ? 7.272 -0.500 -14.048 1.00 86.00 93 MET A C 1
ATOM 745 O O . MET A 1 93 ? 7.089 -1.709 -13.984 1.00 86.00 93 MET A O 1
ATOM 749 N N . SER A 1 94 ? 8.501 0.007 -14.174 1.00 87.81 94 SER A N 1
ATOM 750 C CA . SER A 1 94 ? 9.699 -0.844 -14.101 1.00 87.81 94 SER A CA 1
ATOM 751 C C . SER A 1 94 ? 9.856 -1.466 -12.710 1.00 87.81 94 SER A C 1
ATOM 753 O O . SER A 1 94 ? 9.601 -0.774 -11.721 1.00 87.81 94 SER A O 1
ATOM 755 N N . SER A 1 95 ? 10.388 -2.684 -12.612 1.00 87.88 95 SER A N 1
ATOM 756 C CA . SER A 1 95 ? 10.579 -3.403 -11.341 1.00 87.88 95 SER A CA 1
ATOM 757 C C . SER A 1 95 ? 11.416 -2.611 -10.320 1.00 87.88 95 SER A C 1
ATOM 759 O O . SER A 1 95 ? 11.139 -2.663 -9.126 1.00 87.88 95 SER A O 1
ATOM 761 N N . SER A 1 96 ? 12.373 -1.788 -10.775 1.00 87.88 96 SER A N 1
ATOM 762 C CA . SER A 1 96 ? 13.147 -0.885 -9.902 1.00 87.88 96 SER A CA 1
ATOM 763 C C . SER A 1 96 ? 12.274 0.178 -9.224 1.00 87.88 96 SER A C 1
ATOM 765 O O . SER A 1 96 ? 12.391 0.396 -8.022 1.00 87.88 96 SER A O 1
ATOM 767 N N . LEU A 1 97 ? 11.392 0.830 -9.986 1.00 87.50 97 LEU A N 1
ATOM 768 C CA . LEU A 1 97 ? 10.477 1.850 -9.467 1.00 87.50 97 LEU A CA 1
ATOM 769 C C . LEU A 1 97 ? 9.414 1.226 -8.554 1.00 87.5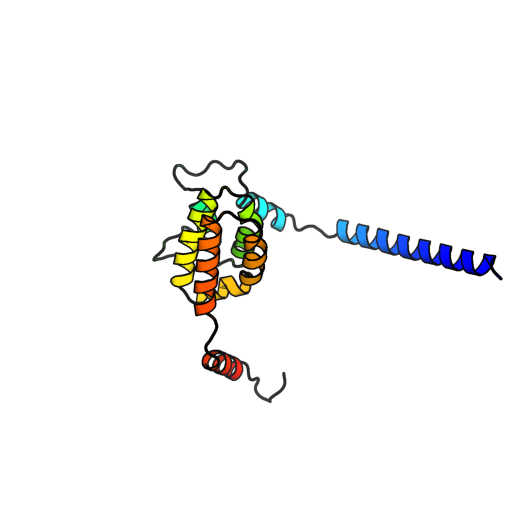0 97 LEU A C 1
ATOM 771 O O . LEU A 1 97 ? 9.104 1.783 -7.503 1.00 87.50 97 LEU A O 1
ATOM 775 N N . GLN A 1 98 ? 8.889 0.055 -8.931 1.00 88.88 98 GLN A N 1
ATOM 776 C CA . GLN A 1 98 ? 7.979 -0.707 -8.074 1.00 88.88 98 GLN A CA 1
ATOM 777 C C . GLN A 1 98 ? 8.644 -0.994 -6.723 1.00 88.88 98 GLN A C 1
ATOM 779 O O . GLN A 1 98 ? 8.067 -0.691 -5.683 1.00 88.88 98 GLN A O 1
ATOM 784 N N . ALA A 1 99 ? 9.879 -1.504 -6.732 1.00 92.25 99 ALA A N 1
ATOM 785 C CA . ALA A 1 99 ? 10.602 -1.834 -5.512 1.00 92.25 99 ALA A CA 1
ATOM 786 C C . ALA A 1 99 ? 10.836 -0.615 -4.608 1.00 92.25 99 ALA A C 1
ATOM 788 O O . ALA A 1 99 ? 10.635 -0.702 -3.397 1.00 92.25 99 ALA A O 1
ATOM 789 N N . GLU A 1 100 ? 11.209 0.527 -5.186 1.00 92.19 100 GLU A N 1
ATOM 790 C CA . GLU A 1 100 ? 11.409 1.780 -4.453 1.00 92.19 100 GLU A CA 1
ATOM 791 C C . GLU A 1 100 ? 10.118 2.241 -3.760 1.00 92.19 100 GLU A C 1
ATOM 793 O O . GLU A 1 100 ? 10.102 2.461 -2.546 1.00 92.19 100 GLU A O 1
ATOM 798 N N . ILE A 1 101 ? 9.012 2.305 -4.507 1.00 93.31 101 ILE A N 1
ATOM 799 C CA . ILE A 1 101 ? 7.710 2.732 -3.983 1.00 93.31 101 ILE A CA 1
ATOM 800 C C . ILE A 1 101 ? 7.217 1.772 -2.898 1.00 93.31 101 ILE A C 1
ATOM 802 O O . ILE A 1 101 ? 6.806 2.215 -1.825 1.00 93.31 101 ILE A O 1
ATOM 806 N N . LEU A 1 102 ? 7.255 0.462 -3.159 1.00 95.50 102 LEU A N 1
ATOM 807 C CA . LEU A 1 102 ? 6.771 -0.547 -2.217 1.00 95.50 102 LEU A CA 1
ATOM 808 C C . LEU A 1 102 ? 7.603 -0.556 -0.932 1.00 95.50 102 LEU A C 1
ATOM 810 O O . LEU A 1 102 ? 7.031 -0.644 0.151 1.00 95.50 102 LEU A O 1
ATOM 814 N N . SER A 1 103 ? 8.924 -0.387 -1.025 1.00 96.06 103 SER A N 1
ATOM 815 C CA . SER A 1 103 ? 9.805 -0.323 0.150 1.00 96.06 103 SER A CA 1
ATOM 816 C C . SER A 1 103 ? 9.462 0.861 1.056 1.00 96.06 103 SER A C 1
ATOM 818 O O . SER A 1 103 ? 9.343 0.706 2.274 1.00 96.06 103 SER A O 1
ATOM 820 N N . VAL A 1 104 ? 9.243 2.045 0.471 1.00 95.25 104 VAL A N 1
ATOM 821 C CA . VAL A 1 104 ? 8.813 3.231 1.229 1.00 95.25 104 VAL A CA 1
ATOM 822 C C . VAL A 1 104 ? 7.417 3.015 1.814 1.00 95.25 104 VAL A C 1
ATOM 824 O O . VAL A 1 104 ? 7.189 3.298 2.993 1.00 95.25 104 VAL A O 1
ATOM 827 N N . LEU A 1 105 ? 6.496 2.453 1.029 1.00 95.88 105 LEU A N 1
ATOM 828 C CA . LEU A 1 105 ? 5.131 2.178 1.464 1.00 95.88 105 LEU A CA 1
ATOM 829 C C . LEU A 1 105 ? 5.086 1.199 2.646 1.00 95.88 105 LEU A C 1
ATOM 831 O O . LEU A 1 105 ? 4.363 1.456 3.605 1.00 95.88 105 LEU A O 1
ATOM 835 N N . ILE A 1 106 ? 5.894 0.135 2.642 1.00 96.00 106 ILE A N 1
ATOM 836 C CA . ILE A 1 106 ? 6.031 -0.788 3.782 1.00 96.00 106 ILE A CA 1
ATOM 837 C C . ILE A 1 106 ? 6.423 -0.014 5.049 1.00 96.00 106 ILE A C 1
ATOM 839 O O . ILE A 1 106 ? 5.833 -0.223 6.113 1.00 96.00 106 ILE A O 1
ATOM 843 N N . GLY A 1 107 ? 7.383 0.910 4.941 1.00 95.38 107 GLY A N 1
ATOM 844 C CA . GLY A 1 107 ? 7.788 1.783 6.045 1.00 95.38 107 GLY A CA 1
ATOM 845 C C . GLY A 1 107 ? 6.644 2.668 6.552 1.00 95.38 107 GLY A C 1
ATOM 846 O O . GLY A 1 107 ? 6.398 2.734 7.758 1.00 95.38 107 GLY A O 1
ATOM 847 N N . ILE A 1 108 ? 5.900 3.291 5.635 1.00 95.06 108 ILE A N 1
ATOM 848 C CA . ILE A 1 108 ? 4.721 4.121 5.931 1.00 95.06 108 ILE A CA 1
ATOM 849 C C . ILE A 1 108 ? 3.642 3.310 6.657 1.00 95.06 108 ILE A C 1
ATOM 851 O O . ILE A 1 108 ? 3.107 3.754 7.676 1.00 95.06 108 ILE A O 1
ATOM 855 N N . MET A 1 109 ? 3.336 2.116 6.156 1.00 94.56 109 MET A N 1
ATOM 856 C CA . MET A 1 109 ? 2.318 1.223 6.706 1.00 94.56 109 MET A CA 1
ATOM 857 C C . MET A 1 109 ? 2.667 0.784 8.130 1.00 94.56 109 MET A C 1
ATOM 859 O O . MET A 1 109 ? 1.828 0.870 9.022 1.00 94.56 109 MET A O 1
ATOM 863 N N . ARG A 1 110 ? 3.923 0.396 8.386 1.00 93.81 110 ARG A N 1
ATOM 864 C CA . ARG A 1 110 ? 4.383 -0.005 9.730 1.00 93.81 110 ARG A CA 1
ATOM 865 C C . ARG A 1 110 ? 4.342 1.136 10.749 1.00 93.81 110 ARG A C 1
ATOM 867 O O . ARG A 1 110 ? 4.252 0.872 11.945 1.00 93.81 110 ARG A O 1
ATOM 874 N N . LYS A 1 111 ? 4.431 2.393 10.302 1.00 93.31 111 LYS A N 1
ATOM 875 C CA . LYS A 1 111 ? 4.519 3.563 11.190 1.00 93.31 111 LYS A CA 1
ATOM 876 C C . LYS A 1 111 ? 3.170 3.992 11.774 1.00 93.31 111 LYS A C 1
ATOM 878 O O . LYS A 1 111 ? 3.150 4.710 12.771 1.00 93.31 111 LYS A O 1
ATOM 883 N N . SER A 1 112 ? 2.044 3.583 11.180 1.00 92.06 112 SER A N 1
ATOM 884 C CA . SER A 1 112 ? 0.724 4.020 11.640 1.00 92.06 112 SER A CA 1
ATOM 885 C C . SER A 1 112 ? -0.376 3.003 11.394 1.00 92.06 112 SER A C 1
ATOM 887 O O . SER A 1 112 ? -0.644 2.628 10.257 1.00 92.06 112 SER A O 1
ATOM 889 N N . GLU A 1 113 ? -1.136 2.697 12.443 1.00 90.44 113 GLU A N 1
ATOM 890 C CA . GLU A 1 113 ? -2.388 1.947 12.321 1.00 90.44 113 GLU A CA 1
ATOM 891 C C . GLU A 1 113 ? -3.387 2.649 11.385 1.00 90.44 113 GLU A C 1
ATOM 893 O O . GLU A 1 113 ? -4.075 1.994 10.608 1.00 90.44 113 GLU A O 1
ATOM 898 N N . ARG A 1 114 ? -3.399 3.992 11.355 1.00 92.38 114 ARG A N 1
ATOM 899 C CA . ARG A 1 114 ? -4.226 4.754 10.402 1.00 92.38 114 ARG A CA 1
ATOM 900 C C . ARG A 1 114 ? -3.840 4.477 8.950 1.00 92.38 114 ARG A C 1
ATOM 902 O O . ARG A 1 114 ? -4.719 4.404 8.100 1.00 92.38 114 ARG A O 1
ATOM 909 N N . ASN A 1 115 ? -2.551 4.286 8.668 1.00 95.25 115 ASN A N 1
ATOM 910 C CA . ASN A 1 115 ? -2.081 3.944 7.324 1.00 95.25 115 ASN A CA 1
ATOM 911 C C . ASN A 1 115 ? -2.495 2.529 6.938 1.00 95.25 115 ASN A C 1
ATOM 913 O O . ASN A 1 115 ? -2.863 2.291 5.792 1.00 95.25 115 ASN A O 1
ATOM 917 N N . LEU A 1 116 ? -2.485 1.604 7.898 1.00 92.75 116 LEU A N 1
ATOM 918 C CA . LEU A 1 116 ? -3.006 0.261 7.687 1.00 92.75 116 LEU A CA 1
ATOM 919 C C . LEU A 1 116 ? -4.519 0.296 7.410 1.00 92.75 116 LEU A C 1
ATOM 921 O O . LEU A 1 116 ? -4.973 -0.372 6.485 1.00 92.75 116 LEU A O 1
ATOM 925 N N . LEU A 1 117 ? -5.294 1.107 8.143 1.00 90.50 117 LEU A N 1
ATOM 926 C CA . LEU A 1 117 ? -6.735 1.263 7.900 1.00 90.50 117 LEU A CA 1
ATOM 927 C C . LEU A 1 117 ? -6.995 1.865 6.514 1.00 90.50 117 LEU A C 1
ATOM 929 O O . LEU A 1 117 ? -7.819 1.341 5.772 1.00 90.50 117 LEU A O 1
ATOM 933 N N . ALA A 1 118 ? -6.210 2.866 6.104 1.00 91.75 118 ALA A N 1
ATOM 934 C CA . ALA A 1 118 ? -6.268 3.414 4.749 1.00 91.75 118 ALA A CA 1
ATOM 935 C C . ALA A 1 118 ? -5.981 2.353 3.666 1.00 91.75 118 ALA A C 1
ATOM 937 O O . ALA A 1 118 ? -6.553 2.404 2.579 1.00 91.75 118 ALA A O 1
ATOM 938 N N . CYS A 1 119 ? -5.129 1.363 3.950 1.00 91.88 119 CYS A N 1
ATOM 939 C CA . CYS A 1 119 ? -4.902 0.231 3.050 1.00 91.88 119 CYS A CA 1
ATOM 940 C C . CYS A 1 119 ? -6.102 -0.730 2.985 1.00 91.88 119 CYS A C 1
ATOM 942 O O . CYS A 1 119 ? -6.375 -1.295 1.924 1.00 91.88 119 CYS A O 1
ATOM 944 N N . ILE A 1 120 ? -6.838 -0.909 4.086 1.00 87.44 120 ILE A N 1
ATOM 945 C CA . ILE A 1 120 ? -8.099 -1.665 4.077 1.00 87.44 120 ILE A CA 1
ATOM 946 C C . ILE A 1 120 ? -9.142 -0.927 3.236 1.00 87.44 120 ILE A C 1
ATOM 948 O O . ILE A 1 120 ? -9.723 -1.532 2.337 1.00 87.44 120 ILE A O 1
ATOM 952 N N . ASP A 1 121 ? -9.311 0.379 3.453 1.00 87.69 121 ASP A N 1
ATOM 953 C CA . ASP A 1 121 ? -10.248 1.216 2.692 1.00 87.69 121 ASP A CA 1
ATOM 954 C C . ASP A 1 121 ? -9.931 1.217 1.186 1.00 87.69 121 ASP A C 1
ATOM 956 O O . ASP A 1 121 ? -10.822 1.269 0.337 1.00 87.69 121 ASP A O 1
ATOM 960 N N . ALA A 1 122 ? -8.648 1.107 0.840 1.00 88.19 122 ALA A N 1
ATOM 961 C CA . ALA A 1 122 ? -8.163 0.993 -0.532 1.00 88.19 122 ALA A CA 1
ATOM 962 C C . ALA A 1 122 ? -8.281 -0.426 -1.134 1.00 88.19 122 ALA A C 1
ATOM 964 O O . ALA A 1 122 ? -7.884 -0.632 -2.285 1.00 88.19 122 ALA A O 1
ATOM 965 N N . ASN A 1 123 ? -8.832 -1.401 -0.398 1.00 86.38 123 ASN A N 1
ATOM 966 C CA . ASN A 1 123 ? -8.998 -2.798 -0.818 1.00 86.38 123 ASN A CA 1
ATOM 967 C C . ASN A 1 123 ? -7.682 -3.473 -1.257 1.00 86.38 123 ASN A C 1
ATOM 969 O O . ASN A 1 123 ? -7.652 -4.250 -2.215 1.00 86.38 123 ASN A O 1
ATOM 973 N N . ILE A 1 124 ? -6.578 -3.182 -0.559 1.00 86.81 124 ILE A N 1
ATOM 974 C CA . ILE A 1 124 ? -5.230 -3.579 -0.997 1.00 86.81 124 ILE A CA 1
ATOM 975 C C . ILE A 1 124 ? -5.036 -5.097 -1.031 1.00 86.81 124 ILE A C 1
ATOM 977 O O . ILE A 1 124 ? -4.385 -5.587 -1.945 1.00 86.81 124 ILE A O 1
ATOM 981 N N . TYR A 1 125 ? -5.665 -5.860 -0.132 1.00 82.56 125 TYR A N 1
ATOM 982 C CA . TYR A 1 125 ? -5.599 -7.328 -0.158 1.00 82.56 125 TYR A CA 1
ATOM 983 C C . TYR A 1 125 ? -5.987 -7.929 -1.513 1.00 82.56 125 TYR A C 1
ATOM 985 O O . TYR A 1 125 ? -5.269 -8.776 -2.036 1.00 82.56 125 TYR A O 1
ATOM 993 N N . TYR A 1 126 ? -7.088 -7.464 -2.108 1.00 80.25 126 TYR A N 1
ATOM 994 C CA . TYR A 1 126 ? -7.546 -7.972 -3.402 1.00 80.25 126 TYR A CA 1
ATOM 995 C C . TYR A 1 126 ? -6.558 -7.628 -4.518 1.00 80.25 126 TYR A C 1
ATOM 997 O O . TYR A 1 126 ? -6.201 -8.489 -5.316 1.00 80.25 126 TYR A O 1
ATOM 1005 N N . LYS A 1 127 ? -6.042 -6.395 -4.516 1.00 83.19 127 LYS A N 1
ATOM 1006 C CA . LYS A 1 127 ? -5.067 -5.935 -5.514 1.00 83.19 127 LYS A CA 1
ATOM 1007 C C . LYS A 1 127 ? -3.734 -6.677 -5.415 1.00 83.19 127 LYS A C 1
ATOM 1009 O O . LYS A 1 127 ? -3.118 -6.961 -6.435 1.00 83.19 127 LYS A O 1
ATOM 1014 N N . LEU A 1 128 ? -3.293 -7.018 -4.203 1.00 83.88 128 LEU A N 1
ATOM 1015 C CA . LEU A 1 128 ? -2.086 -7.821 -3.994 1.00 83.88 128 LEU A CA 1
ATOM 1016 C C . LEU A 1 128 ? -2.218 -9.205 -4.631 1.00 83.88 128 LEU A C 1
ATOM 1018 O O . LEU A 1 128 ? -1.288 -9.664 -5.288 1.00 83.88 128 LEU A O 1
ATOM 1022 N N . PHE A 1 129 ? -3.377 -9.850 -4.485 1.00 79.81 129 PHE A N 1
ATOM 1023 C CA . PHE A 1 129 ? -3.616 -11.162 -5.086 1.00 79.81 129 PHE A CA 1
ATOM 1024 C C . PHE A 1 129 ? -3.667 -11.122 -6.613 1.00 79.81 129 PHE A C 1
ATOM 1026 O O . PHE A 1 129 ? -3.225 -12.072 -7.253 1.00 79.81 129 PHE A O 1
ATOM 1033 N N . GLU A 1 130 ? -4.163 -10.033 -7.203 1.00 77.44 130 GLU A N 1
ATOM 1034 C CA . GLU A 1 130 ? -4.121 -9.838 -8.656 1.00 77.44 130 GLU A CA 1
ATOM 1035 C C . GLU A 1 130 ? -2.677 -9.710 -9.164 1.00 77.44 130 GLU A C 1
ATOM 1037 O O . GLU A 1 130 ? -2.319 -10.343 -10.156 1.00 77.44 130 GLU A O 1
ATOM 1042 N N . LEU A 1 131 ? -1.838 -8.942 -8.459 1.00 79.25 131 LEU A N 1
ATOM 1043 C CA . LEU A 1 131 ? -0.457 -8.656 -8.861 1.00 79.25 131 LEU A CA 1
ATOM 1044 C C . LEU A 1 131 ? 0.495 -9.844 -8.691 1.00 79.25 131 LEU A C 1
ATOM 1046 O O . LEU A 1 131 ? 1.381 -10.029 -9.518 1.00 79.25 131 LEU A O 1
ATOM 1050 N N . LEU A 1 132 ? 0.316 -10.664 -7.652 1.00 75.88 132 LEU A N 1
ATOM 1051 C CA . LEU A 1 132 ? 1.204 -11.799 -7.356 1.00 75.88 132 LEU A CA 1
ATOM 1052 C C . LEU A 1 132 ? 1.253 -12.869 -8.463 1.00 75.88 132 LEU A C 1
ATOM 1054 O O . LEU A 1 132 ? 2.162 -13.692 -8.460 1.00 75.88 132 LEU A O 1
ATOM 1058 N N . ASN A 1 133 ? 0.303 -12.871 -9.402 1.00 68.50 133 ASN A N 1
ATOM 1059 C CA . ASN A 1 133 ? 0.274 -13.845 -10.495 1.00 68.50 133 ASN A CA 1
ATOM 1060 C C . ASN A 1 133 ? 1.225 -13.511 -11.659 1.00 68.50 133 ASN A C 1
ATOM 1062 O O . ASN A 1 133 ? 1.451 -14.383 -12.494 1.00 68.50 133 ASN A O 1
ATOM 1066 N N . ASP A 1 134 ? 1.736 -12.277 -11.747 1.00 69.88 134 ASP A N 1
ATOM 1067 C CA . ASP A 1 134 ? 2.378 -11.755 -12.967 1.00 69.88 134 ASP A CA 1
ATOM 1068 C C . ASP A 1 134 ? 3.549 -10.792 -12.668 1.00 69.88 134 ASP A C 1
ATOM 1070 O O . ASP A 1 134 ? 3.734 -9.790 -13.359 1.00 69.88 134 ASP A O 1
ATOM 1074 N N . ILE A 1 135 ? 4.312 -11.030 -11.591 1.00 76.50 135 ILE A N 1
ATOM 1075 C CA . ILE A 1 135 ? 5.354 -10.095 -11.128 1.00 76.50 135 ILE A CA 1
ATOM 1076 C C . ILE A 1 135 ? 6.697 -10.774 -10.833 1.00 76.50 135 ILE A C 1
ATOM 1078 O O . ILE A 1 135 ? 6.741 -11.948 -10.475 1.00 76.50 135 ILE A O 1
ATOM 1082 N N . ASP A 1 136 ? 7.788 -10.015 -10.981 1.00 80.69 136 ASP A N 1
ATOM 1083 C CA . ASP A 1 136 ? 9.161 -10.476 -10.732 1.00 80.69 136 ASP A CA 1
ATOM 1084 C C . ASP A 1 136 ? 9.401 -10.844 -9.255 1.00 80.69 136 ASP A C 1
ATOM 1086 O O . ASP A 1 136 ? 8.881 -10.179 -8.355 1.00 80.69 136 ASP A O 1
ATOM 1090 N N . ASP A 1 137 ? 10.287 -11.816 -9.000 1.00 82.75 137 ASP A N 1
ATOM 1091 C CA . ASP A 1 137 ? 10.586 -12.363 -7.662 1.00 82.75 137 ASP A CA 1
ATOM 1092 C C . ASP A 1 137 ? 10.878 -11.286 -6.596 1.00 82.75 137 ASP A C 1
ATOM 1094 O O . ASP A 1 137 ? 10.340 -11.332 -5.492 1.00 82.75 137 ASP A O 1
ATOM 1098 N N . ILE A 1 138 ? 11.675 -10.262 -6.935 1.00 87.06 138 ILE A N 1
ATOM 1099 C CA . ILE A 1 138 ? 12.026 -9.169 -6.004 1.00 87.06 138 ILE A CA 1
ATOM 1100 C C . ILE A 1 138 ? 10.782 -8.382 -5.578 1.00 87.06 138 ILE A C 1
ATOM 1102 O O . ILE A 1 138 ? 10.649 -7.967 -4.427 1.00 87.06 138 ILE A O 1
ATOM 1106 N N . VAL A 1 139 ? 9.875 -8.132 -6.519 1.00 87.69 139 VAL A N 1
ATOM 1107 C CA . VAL A 1 139 ? 8.649 -7.391 -6.233 1.00 87.69 139 VAL A CA 1
ATOM 1108 C C . VAL A 1 139 ? 7.675 -8.282 -5.472 1.00 87.69 139 VAL A C 1
ATOM 1110 O O . VAL A 1 139 ? 7.029 -7.803 -4.543 1.00 87.69 139 VAL A O 1
ATOM 1113 N N . ALA A 1 140 ? 7.604 -9.572 -5.808 1.00 87.19 140 ALA A N 1
ATOM 1114 C CA . ALA A 1 140 ? 6.786 -10.541 -5.089 1.00 87.19 140 ALA A CA 1
ATOM 1115 C C . ALA A 1 140 ? 7.148 -10.589 -3.594 1.00 87.19 140 ALA A C 1
ATOM 1117 O O . ALA A 1 140 ? 6.243 -10.527 -2.760 1.00 87.19 140 ALA A O 1
ATOM 1118 N N . ASP A 1 141 ? 8.440 -10.584 -3.249 1.00 89.38 141 ASP A N 1
ATOM 1119 C CA . ASP A 1 141 ? 8.905 -10.508 -1.856 1.00 89.38 141 ASP A CA 1
ATOM 1120 C C . ASP A 1 141 ? 8.377 -9.250 -1.141 1.00 89.38 141 ASP A C 1
ATOM 1122 O O . ASP A 1 141 ? 7.866 -9.324 -0.021 1.00 89.38 141 ASP A O 1
ATOM 1126 N N . LEU A 1 142 ? 8.399 -8.094 -1.812 1.00 94.19 142 LEU A N 1
ATOM 1127 C CA . LEU A 1 142 ? 7.855 -6.847 -1.261 1.00 94.19 142 LEU A CA 1
ATOM 1128 C C . LEU A 1 142 ? 6.327 -6.892 -1.110 1.00 94.19 142 LEU A C 1
ATOM 1130 O O . LEU A 1 142 ? 5.788 -6.383 -0.127 1.00 94.19 142 LEU A O 1
ATOM 1134 N N . LEU A 1 143 ? 5.602 -7.519 -2.041 1.00 90.06 143 LEU A N 1
ATOM 1135 C CA . LEU A 1 143 ? 4.153 -7.716 -1.906 1.00 90.06 143 LEU A CA 1
ATOM 1136 C C . LEU A 1 143 ? 3.818 -8.649 -0.730 1.00 90.06 143 LEU A C 1
ATOM 1138 O O . LEU A 1 143 ? 2.844 -8.404 -0.011 1.00 90.06 143 LEU A O 1
ATOM 1142 N N . VAL A 1 144 ? 4.635 -9.678 -0.488 1.00 89.12 144 VAL A N 1
ATOM 1143 C CA . VAL A 1 144 ? 4.523 -10.563 0.683 1.00 89.12 144 VAL A CA 1
ATOM 1144 C C . VAL A 1 144 ? 4.813 -9.807 1.984 1.00 89.12 144 VAL A C 1
ATOM 1146 O O . VAL A 1 144 ? 4.103 -9.994 2.979 1.00 89.12 144 VAL A O 1
ATOM 1149 N N . ASP A 1 145 ? 5.783 -8.895 1.987 1.00 92.50 145 ASP A N 1
ATOM 1150 C CA . ASP A 1 145 ? 6.031 -8.012 3.128 1.00 92.50 145 ASP A CA 1
ATOM 1151 C C . ASP A 1 145 ? 4.833 -7.099 3.414 1.00 92.50 145 ASP A C 1
ATOM 1153 O O . ASP A 1 145 ? 4.441 -6.940 4.574 1.00 92.50 145 ASP A O 1
ATOM 1157 N N . ILE A 1 146 ? 4.195 -6.547 2.377 1.00 92.00 146 ILE A N 1
ATOM 1158 C CA . ILE A 1 146 ? 2.966 -5.756 2.526 1.00 92.00 146 ILE A CA 1
ATOM 1159 C C . ILE A 1 146 ? 1.838 -6.609 3.108 1.00 92.00 146 ILE A C 1
ATOM 1161 O O . ILE A 1 146 ? 1.183 -6.165 4.052 1.00 92.00 146 ILE A O 1
ATOM 1165 N N . LEU A 1 147 ? 1.630 -7.837 2.617 1.00 88.31 147 LEU A N 1
ATOM 1166 C CA . LEU A 1 147 ? 0.653 -8.764 3.202 1.00 88.31 147 LEU A CA 1
ATOM 1167 C C . LEU A 1 147 ? 0.933 -8.985 4.690 1.00 88.31 147 LEU A C 1
ATOM 1169 O O . LEU A 1 147 ? 0.028 -8.846 5.512 1.00 88.31 147 LEU A O 1
ATOM 1173 N N . THR A 1 148 ? 2.188 -9.254 5.047 1.00 89.31 148 THR A N 1
ATOM 1174 C CA . THR A 1 148 ? 2.619 -9.458 6.436 1.00 89.31 148 THR A CA 1
ATOM 1175 C C . THR A 1 148 ? 2.306 -8.237 7.299 1.00 89.31 148 THR A C 1
ATOM 1177 O O . THR A 1 148 ? 1.741 -8.365 8.385 1.00 89.31 148 THR A O 1
ATOM 1180 N N . VAL A 1 149 ? 2.598 -7.033 6.808 1.00 91.12 149 VAL A N 1
ATOM 1181 C CA . VAL A 1 149 ? 2.271 -5.789 7.512 1.00 91.12 149 VAL A CA 1
ATOM 1182 C C . VAL A 1 149 ? 0.763 -5.614 7.670 1.00 91.12 149 VAL A C 1
ATOM 1184 O O . VAL A 1 149 ? 0.307 -5.291 8.765 1.00 91.12 149 VAL A O 1
ATOM 1187 N N . LEU A 1 150 ? -0.034 -5.886 6.639 1.00 85.56 150 LEU A N 1
ATOM 1188 C CA . LEU A 1 150 ? -1.492 -5.799 6.737 1.00 85.56 150 LEU A CA 1
ATOM 1189 C C . LEU A 1 150 ? -2.063 -6.798 7.750 1.00 85.56 150 LEU A C 1
ATOM 1191 O O . LEU A 1 150 ? -2.969 -6.447 8.502 1.00 85.56 150 LEU A O 1
ATOM 1195 N N . THR A 1 151 ? -1.503 -8.010 7.853 1.00 83.88 151 THR A N 1
ATOM 1196 C CA . THR A 1 151 ? -1.927 -8.972 8.889 1.00 83.88 151 THR A CA 1
ATOM 1197 C C . THR A 1 151 ? -1.676 -8.485 10.317 1.00 83.88 151 THR A C 1
ATOM 1199 O O . THR A 1 151 ? -2.342 -8.944 11.236 1.00 83.88 151 THR A O 1
ATOM 1202 N N . SER A 1 152 ? -0.779 -7.515 10.528 1.00 82.44 152 SER A N 1
ATOM 1203 C CA . SER A 1 152 ? -0.590 -6.918 11.856 1.00 82.44 152 SER A CA 1
ATOM 1204 C C . SER A 1 152 ? -1.760 -6.030 12.294 1.00 82.44 152 SER A C 1
ATOM 1206 O O . SER A 1 152 ? -1.954 -5.848 13.493 1.00 82.44 152 SER A O 1
ATOM 1208 N N . LEU A 1 153 ? -2.558 -5.520 11.344 1.00 71.00 153 LEU A N 1
ATOM 1209 C CA . LEU A 1 153 ? -3.741 -4.706 11.625 1.00 71.00 153 LEU A CA 1
ATOM 1210 C C . LEU A 1 153 ? -4.968 -5.545 11.964 1.00 71.00 153 LEU A C 1
ATOM 1212 O O . LEU A 1 153 ? -5.908 -4.997 12.530 1.00 71.00 153 LEU A O 1
ATOM 1216 N N . THR A 1 154 ? -5.017 -6.833 11.590 1.00 58.47 154 THR A N 1
ATOM 1217 C CA . THR A 1 154 ? -6.218 -7.644 11.821 1.00 58.47 154 THR A CA 1
ATOM 1218 C C . THR A 1 154 ? -6.490 -7.699 13.312 1.00 58.47 154 THR A C 1
ATOM 1220 O O . THR A 1 154 ? -5.859 -8.443 14.061 1.00 58.47 154 THR A O 1
ATOM 1223 N N . ILE A 1 155 ? -7.416 -6.833 13.697 1.00 57.06 155 ILE A N 1
ATOM 1224 C CA . ILE A 1 155 ? -7.880 -6.553 15.031 1.00 57.06 155 ILE A CA 1
ATOM 1225 C C . ILE A 1 155 ? -7.971 -7.863 15.811 1.00 57.06 155 ILE A C 1
ATOM 1227 O O . ILE A 1 155 ? -8.608 -8.826 15.365 1.00 57.06 155 ILE A O 1
ATOM 1231 N N . ASN A 1 156 ? -7.376 -7.895 17.005 1.00 56.84 156 ASN A N 1
ATOM 1232 C CA . ASN A 1 156 ? -7.694 -8.955 17.950 1.00 56.84 156 ASN A CA 1
ATOM 1233 C C . ASN A 1 156 ? -9.221 -8.975 18.081 1.00 56.84 156 ASN A C 1
ATOM 1235 O O . ASN A 1 156 ? -9.828 -7.926 18.261 1.00 56.84 156 ASN A O 1
ATOM 1239 N N . VAL A 1 157 ? -9.863 -10.144 18.044 1.00 57.31 157 VAL A N 1
ATOM 1240 C CA . VAL A 1 157 ? -11.315 -10.301 18.260 1.00 57.31 157 VAL A CA 1
ATOM 1241 C C . VAL A 1 157 ? -11.847 -9.405 19.404 1.00 57.31 157 VAL A C 1
ATOM 1243 O O . VAL A 1 157 ? -12.997 -8.973 19.375 1.00 57.31 157 VAL A O 1
ATOM 1246 N N . ASN A 1 158 ? -11.016 -9.085 20.398 1.00 51.28 158 ASN A N 1
ATOM 1247 C CA . ASN A 1 158 ? -11.271 -8.110 21.453 1.00 51.28 158 ASN A CA 1
ATOM 1248 C C . ASN A 1 158 ? -11.475 -6.652 20.994 1.00 51.28 158 ASN A C 1
ATOM 1250 O O . ASN A 1 158 ? -12.421 -6.037 21.479 1.00 51.28 158 ASN A O 1
ATOM 1254 N N . GLU A 1 159 ? -10.677 -6.081 20.088 1.00 54.78 159 GLU A N 1
ATOM 1255 C CA . GLU A 1 159 ? -10.877 -4.685 19.651 1.00 54.78 159 GLU A CA 1
ATOM 1256 C C . GLU A 1 159 ? -12.063 -4.589 18.680 1.00 54.78 159 GLU A C 1
ATOM 1258 O O . GLU A 1 159 ? -12.818 -3.622 18.738 1.00 54.78 159 GLU A O 1
ATOM 1263 N N . LEU A 1 160 ? -12.358 -5.653 17.916 1.00 55.69 160 LEU A N 1
ATOM 1264 C CA . LEU A 1 160 ? -13.556 -5.732 17.070 1.00 55.69 160 LEU A CA 1
ATOM 1265 C C . LEU A 1 160 ? -14.794 -5.813 17.960 1.00 55.69 160 LEU A C 1
ATOM 1267 O O . LEU A 1 160 ? -15.788 -5.144 17.707 1.00 55.69 160 LEU A O 1
ATOM 1271 N N . LYS A 1 161 ? -14.725 -6.570 19.062 1.00 57.97 161 LYS A N 1
ATOM 1272 C CA . LYS A 1 161 ? -15.769 -6.579 20.096 1.00 57.97 161 LYS A CA 1
ATOM 1273 C C . LYS A 1 161 ? -15.946 -5.211 20.754 1.00 57.97 161 LYS A C 1
ATOM 1275 O O . LYS A 1 161 ? -17.074 -4.879 21.101 1.00 57.97 161 LYS A O 1
ATOM 1280 N N . VAL A 1 162 ? -14.880 -4.439 20.962 1.00 58.53 162 VAL A N 1
ATOM 1281 C CA . VAL A 1 162 ? -14.964 -3.082 21.526 1.00 58.53 162 VAL A CA 1
ATOM 1282 C C . VAL A 1 162 ? -15.605 -2.125 20.520 1.00 58.53 162 VAL A C 1
ATOM 1284 O O . VAL A 1 162 ? -16.567 -1.450 20.875 1.00 58.53 162 VAL A O 1
ATOM 1287 N N . LEU A 1 163 ? -15.178 -2.146 19.257 1.00 55.12 163 LEU A N 1
ATOM 1288 C CA . LEU A 1 163 ? -15.785 -1.371 18.173 1.00 55.12 163 LEU A CA 1
ATOM 1289 C C . LEU A 1 163 ? -17.272 -1.721 17.998 1.00 55.12 163 LEU A C 1
ATOM 1291 O O . LEU A 1 163 ? -18.120 -0.836 18.021 1.00 55.12 163 LEU A O 1
ATOM 1295 N N . LEU A 1 164 ? -17.619 -3.012 17.951 1.00 59.25 164 LEU A N 1
ATOM 1296 C CA . LEU A 1 164 ? -19.007 -3.486 17.892 1.00 59.25 164 LEU A CA 1
ATOM 1297 C C . LEU A 1 164 ? -19.826 -3.120 19.143 1.00 59.25 164 LEU A C 1
ATOM 1299 O O . LEU A 1 164 ? -21.038 -2.960 19.046 1.00 59.25 164 LEU A O 1
ATOM 1303 N N . ARG A 1 165 ? -19.203 -2.978 20.324 1.00 60.72 165 ARG A N 1
ATOM 1304 C CA . ARG A 1 165 ? -19.879 -2.479 21.538 1.00 60.72 165 ARG A CA 1
ATOM 1305 C C . ARG A 1 165 ? -20.167 -0.984 21.463 1.00 60.72 165 ARG A C 1
ATOM 1307 O O . ARG A 1 165 ? -21.200 -0.574 21.975 1.00 60.72 165 ARG A O 1
ATOM 1314 N N . TYR A 1 166 ? -19.296 -0.197 20.837 1.00 51.97 166 TYR A N 1
ATOM 1315 C CA . TYR A 1 166 ? -19.536 1.229 20.598 1.00 51.97 166 TYR A CA 1
ATOM 1316 C C . TYR A 1 166 ? -20.522 1.480 19.450 1.00 51.97 166 TYR A C 1
ATOM 1318 O O . TYR A 1 166 ? -21.226 2.482 19.467 1.00 51.97 166 TYR A O 1
ATOM 1326 N N . LEU A 1 167 ? -20.617 0.550 18.496 1.00 53.38 167 LEU A N 1
ATOM 1327 C CA . LEU A 1 167 ? -21.610 0.557 17.417 1.00 53.38 167 LEU A CA 1
ATOM 1328 C C . LEU A 1 167 ? -22.974 -0.017 17.837 1.00 53.38 167 LEU A C 1
ATOM 1330 O O . LEU A 1 167 ? -23.906 -0.015 17.035 1.00 53.38 167 LEU A O 1
ATOM 1334 N N . LYS A 1 168 ? -23.132 -0.500 19.081 1.00 51.22 168 LYS A N 1
ATOM 1335 C CA . LYS A 1 168 ? -24.457 -0.846 19.605 1.00 51.22 168 LYS A CA 1
ATOM 1336 C C . LYS A 1 168 ? -25.260 0.430 19.840 1.00 51.22 168 LYS A C 1
ATOM 1338 O O . LYS A 1 168 ? -25.133 1.076 20.875 1.00 51.22 168 LYS A O 1
ATOM 1343 N N . THR A 1 169 ? -26.108 0.723 18.862 1.00 49.19 169 THR A N 1
ATOM 1344 C CA . THR A 1 169 ? -27.288 1.584 18.950 1.00 49.19 169 THR A CA 1
ATOM 1345 C C . THR A 1 169 ? -2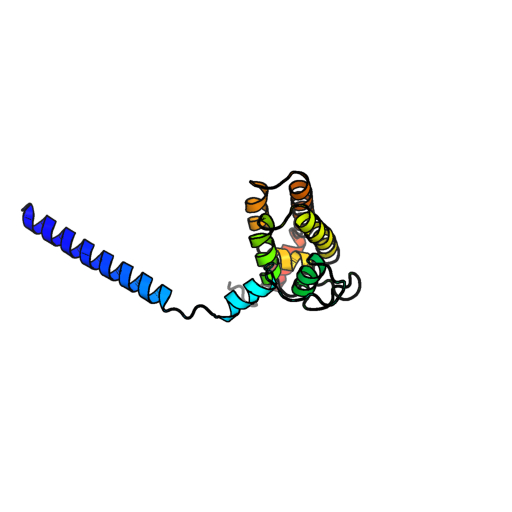8.015 1.413 20.283 1.00 49.19 169 THR A C 1
ATOM 1347 O O . THR A 1 169 ? -28.304 0.295 20.729 1.00 49.19 169 THR A O 1
ATOM 1350 N N . ASP A 1 170 ? -28.355 2.546 20.889 1.00 54.28 170 ASP A N 1
ATOM 1351 C CA . ASP A 1 170 ? -29.313 2.624 21.983 1.00 54.28 170 ASP A CA 1
ATOM 1352 C C . ASP A 1 170 ? -30.665 2.087 21.472 1.00 54.28 170 ASP A C 1
ATOM 1354 O O . ASP A 1 170 ? -31.182 2.561 20.462 1.00 54.28 170 ASP A O 1
ATOM 1358 N N . ASN A 1 171 ? -31.219 1.072 22.141 1.00 51.91 171 ASN A N 1
ATOM 1359 C CA . ASN A 1 171 ? -32.430 0.309 21.769 1.00 51.91 171 ASN A CA 1
ATOM 1360 C C . ASN A 1 171 ? -32.305 -0.877 20.795 1.00 51.91 171 ASN A C 1
ATOM 1362 O O . ASN A 1 171 ? -33.331 -1.375 20.338 1.00 51.91 171 ASN A O 1
ATOM 1366 N N . ASN A 1 172 ? -31.117 -1.459 20.592 1.00 52.66 172 ASN A N 1
ATOM 1367 C CA . ASN A 1 172 ? -31.013 -2.858 20.125 1.00 52.66 172 ASN A CA 1
ATOM 1368 C C . ASN A 1 172 ? -31.603 -3.141 18.715 1.00 52.66 172 ASN A C 1
ATOM 1370 O O . ASN A 1 172 ? -31.981 -4.278 18.428 1.00 52.66 172 ASN A O 1
ATOM 1374 N N . VAL A 1 173 ? -31.679 -2.134 17.839 1.00 51.97 173 VAL A N 1
ATOM 1375 C CA . VAL A 1 173 ? -32.090 -2.291 16.433 1.00 51.97 173 VAL A CA 1
ATOM 1376 C C . VAL A 1 173 ? -30.870 -2.064 15.540 1.00 51.97 173 VAL A C 1
ATOM 1378 O O . VAL A 1 173 ? -30.131 -1.101 15.753 1.00 51.97 173 VAL A O 1
ATOM 1381 N N . TRP A 1 174 ? -30.646 -2.998 14.612 1.00 55.97 174 TRP A N 1
ATOM 1382 C CA . TRP A 1 174 ? -29.636 -2.899 13.555 1.00 55.97 174 TRP A CA 1
ATOM 1383 C C . TRP A 1 174 ? -30.082 -1.927 12.469 1.00 55.97 174 TRP A C 1
ATOM 1385 O O . TRP A 1 174 ? -31.276 -1.992 12.096 1.00 55.97 174 TRP A O 1
#

Secondary structure (DSSP, 8-state):
--HHHHHHHHHHHHHHHHHHHHHHHHHHTS---HHHHHHHHTTS-S-----TT--HHHHHHHHHHTS--BTTTB-----HHHHHHHHHHGGGS-HHHHHHHHHHHHHHHHH-HHHHHHHHHTTHHHHHHHHTTS--HHHHHHHHHHHHHHHHHS--HHHHHHHHHHS--TTS--

Sequence (174 aa):
MSDEVKADVDSQSDEINQRDEKSEELIRKLPVNDDEENELELLTPNGRETPSATSYSDIIIHKLVEGDFDLDKNYIIQKPKNLAKLFSILNKMSSSLQAEILSVLIGIMRKSERNLLACIDANIYYKLFELLNDIDDIVADLLVDILTVLTSLTINVNELKVLLRYLKTDNNVW

pLDDT: mean 73.29, std 18.62, range [37.0, 96.88]

Radius of gyration: 23.73 Å; chains: 1; bounding box: 64×44×60 Å

InterPro domains:
  IPR046852 Neurobeachin, alpha-solenoid region [PF20425] (57-132)
  IPR050865 BEACH Domain-Containing [PTHR13743] (47-171)

Foldseek 3Di:
DPVVVVVVVVVVVVVVVVVVVVVVVVVVPDPPPPVVVVVVVQLDDDDDDDDPPDDSLQSLQCVQQVHRDDLPPTLARPDLCSVLVCLVCLVVDPPVSLLSNLVVLLSSLLVDLNSLVSCVVSVVVVSLVVACVPDDPSNNVSSVSVVVSNVVNPDDVVVVVVVVVVVDDDPRDD